Protein AF-A0A2V7AJ82-F1 (afdb_monomer_lite)

Radius of gyration: 21.96 Å; chains: 1; bounding box: 45×29×59 Å

Sequence (135 aa):
LAGVFGAVGALVALRHAERTGAGQVVDLGLYE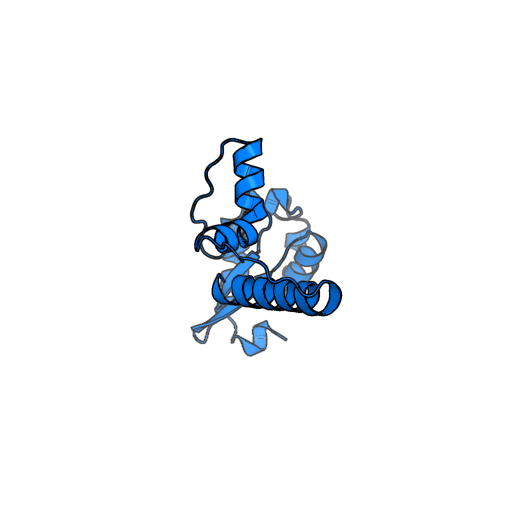PVLRVLDDAVAVFGATGQVRERIGSGTESAAPHNHYESRDGRWIAIACTNDRMFERLAQALGRPALASDPRLSTTRARLEHRALVDDLVAAWVGEREAEDALR

Foldseek 3Di:
DQVVVVVVVQVVQVVVCVVPVDGDDDDDDPCVVVCVVVVVQVVCCVVPVDHDDDPDQCDQQFPPQGWAAAQVRDIDGDHQRWLVSVCVVCVLLVHNCQCVPPCRVGRVSCSVVVVVRCVSVNVSRHDHDPVVSVD

Secondary structure (DSSP, 8-state):
-HHHHHHHHHHHHHHHHHHHS--------TTHHHHHHTHHHHHHHHHH-PPP---TT--SS-SSEEEEE-TTS-EEEEE--SHHHHHHHHHHTT-GGGGG-TTTSSHHHHHHTHHHHHHHHHHHHHTS-HHHHT-

Structure (mmCIF, N/CA/C/O backbone):
data_AF-A0A2V7AJ82-F1
#
_entry.id   AF-A0A2V7AJ82-F1
#
loop_
_atom_site.group_PDB
_atom_site.id
_atom_site.type_symbol
_atom_site.label_atom_id
_atom_site.label_alt_id
_atom_site.label_comp_id
_atom_site.label_asym_id
_atom_site.label_entity_id
_atom_site.label_seq_id
_atom_site.pdbx_PDB_ins_code
_atom_site.Cartn_x
_atom_site.Cartn_y
_atom_site.Cartn_z
_atom_site.occupancy
_atom_site.B_iso_or_equiv
_atom_site.auth_seq_id
_atom_site.auth_comp_id
_atom_site.auth_asym_id
_atom_site.auth_atom_id
_atom_site.pdbx_PDB_model_num
ATOM 1 N N . LEU A 1 1 ? -9.942 -4.817 13.064 1.00 93.00 1 LEU A N 1
ATOM 2 C CA . LEU A 1 1 ? -10.383 -3.401 13.036 1.00 93.00 1 LEU A CA 1
ATOM 3 C C . LEU A 1 1 ? -11.448 -3.121 14.094 1.00 93.00 1 LEU A C 1
ATOM 5 O O . LEU A 1 1 ? -11.139 -2.389 15.022 1.00 93.00 1 LEU A O 1
ATOM 9 N N . ALA A 1 2 ? -12.629 -3.751 14.042 1.00 96.19 2 ALA A N 1
ATOM 10 C CA . ALA A 1 2 ? -13.695 -3.522 15.029 1.00 96.19 2 ALA A CA 1
ATOM 11 C C . ALA A 1 2 ? -13.269 -3.694 16.494 1.00 96.19 2 ALA A C 1
ATOM 13 O O . ALA A 1 2 ? -13.542 -2.816 17.298 1.00 96.19 2 ALA A O 1
ATOM 14 N N . GLY A 1 3 ? -12.500 -4.732 16.837 1.00 96.75 3 GLY A N 1
ATOM 15 C CA . GLY A 1 3 ? -11.994 -4.885 18.209 1.00 96.75 3 GLY A CA 1
ATOM 16 C C . GLY A 1 3 ? -11.144 -3.702 18.699 1.00 96.75 3 GLY A C 1
ATOM 17 O O . GLY A 1 3 ? -11.275 -3.293 19.845 1.00 96.75 3 GLY A O 1
ATOM 18 N N . VAL A 1 4 ? -10.326 -3.100 17.825 1.00 97.25 4 VAL A N 1
ATOM 19 C CA . VAL A 1 4 ? -9.505 -1.925 18.175 1.00 97.25 4 VAL A CA 1
ATOM 20 C C . VAL A 1 4 ? -10.389 -0.698 18.388 1.00 97.25 4 VAL A C 1
ATOM 22 O O . VAL A 1 4 ? -10.231 -0.001 19.384 1.00 97.25 4 VAL A O 1
ATOM 25 N N . PHE A 1 5 ? -11.354 -0.457 17.498 1.00 97.00 5 PHE A N 1
ATOM 26 C CA . PHE A 1 5 ? -12.298 0.657 17.636 1.00 97.00 5 PHE A CA 1
ATOM 27 C C . PHE A 1 5 ? -13.197 0.498 18.868 1.00 97.00 5 PHE A C 1
ATOM 29 O O . PHE A 1 5 ? -13.408 1.467 19.591 1.00 97.00 5 PHE A O 1
ATOM 36 N N . GLY A 1 6 ? -13.649 -0.722 19.165 1.00 97.38 6 GLY A N 1
ATOM 37 C CA . GLY A 1 6 ? -14.410 -1.035 20.372 1.00 97.38 6 GLY A CA 1
ATOM 38 C C . GLY A 1 6 ? -13.590 -0.825 21.644 1.00 97.38 6 GLY A C 1
ATOM 39 O O . GLY A 1 6 ? -14.087 -0.228 22.593 1.00 97.38 6 GLY A O 1
ATOM 40 N N . ALA A 1 7 ? -12.314 -1.227 21.650 1.00 98.06 7 ALA A N 1
ATOM 41 C CA . ALA A 1 7 ? -11.410 -0.965 22.769 1.00 98.06 7 ALA A CA 1
ATOM 42 C C . ALA A 1 7 ? -11.194 0.541 22.988 1.00 98.06 7 ALA A C 1
ATOM 44 O O . ALA A 1 7 ? -11.288 1.013 24.118 1.00 98.06 7 ALA A O 1
ATOM 45 N N . VAL A 1 8 ? -10.973 1.314 21.918 1.00 97.88 8 VAL A N 1
ATOM 46 C CA . VAL A 1 8 ? -10.872 2.781 22.000 1.00 97.88 8 VAL A CA 1
ATOM 47 C C . VAL A 1 8 ? -12.174 3.388 22.531 1.00 97.88 8 VAL A C 1
ATOM 49 O O . VAL A 1 8 ? -12.129 4.199 23.453 1.00 97.88 8 VAL A O 1
ATOM 52 N N . GLY A 1 9 ? -13.331 2.964 22.015 1.00 97.56 9 GLY A N 1
ATOM 53 C CA . GLY A 1 9 ? -14.639 3.414 22.493 1.00 97.56 9 GLY A CA 1
ATOM 54 C C . GLY A 1 9 ? -14.861 3.110 23.976 1.00 97.56 9 GLY A C 1
ATOM 55 O O . GLY A 1 9 ? -15.298 3.984 24.721 1.00 97.56 9 GLY A O 1
ATOM 56 N N . ALA A 1 10 ? -14.483 1.914 24.435 1.00 98.12 10 ALA A N 1
ATOM 57 C CA . ALA A 1 10 ? -14.569 1.526 25.841 1.00 98.12 10 ALA A CA 1
ATOM 58 C C . ALA A 1 10 ? -13.659 2.380 26.740 1.00 98.12 10 ALA A C 1
ATOM 60 O O . ALA A 1 10 ? -14.094 2.818 27.804 1.00 98.12 10 ALA A O 1
ATOM 61 N N . LEU A 1 11 ? -12.426 2.672 26.308 1.00 98.44 11 LEU A N 1
ATOM 62 C CA . LEU A 1 11 ? -11.511 3.558 27.040 1.00 98.44 11 LEU A CA 1
ATOM 63 C C . LEU A 1 11 ? -12.067 4.986 27.151 1.00 98.44 11 LEU A C 1
ATOM 65 O O . LEU A 1 11 ? -11.964 5.612 28.206 1.00 98.44 11 LEU A O 1
ATOM 69 N N . VAL A 1 12 ? -12.693 5.496 26.087 1.00 98.12 12 VAL A N 1
ATOM 70 C CA . VAL A 1 12 ? -13.344 6.816 26.095 1.00 98.12 12 VAL A CA 1
ATOM 71 C C . VAL A 1 12 ? -14.568 6.824 27.018 1.00 98.12 12 VAL A C 1
ATOM 73 O O . VAL A 1 12 ? -14.708 7.743 27.826 1.00 98.12 12 VAL A O 1
ATOM 76 N N . ALA A 1 13 ? -15.415 5.793 26.962 1.00 98.44 13 ALA A N 1
ATOM 77 C CA . ALA A 1 13 ? -16.580 5.656 27.836 1.00 98.44 13 ALA A CA 1
ATOM 78 C C . ALA A 1 13 ? -16.181 5.528 29.318 1.00 98.44 13 ALA A C 1
ATOM 80 O O . ALA A 1 13 ? -16.807 6.139 30.184 1.00 98.44 13 ALA A O 1
ATOM 81 N N . LEU A 1 14 ? -15.096 4.804 29.615 1.00 98.44 14 LEU A N 1
ATOM 82 C CA . LEU A 1 14 ? -14.528 4.722 30.961 1.00 98.44 14 LEU A CA 1
ATOM 83 C C . LEU A 1 14 ? -14.076 6.102 31.450 1.00 98.44 14 LEU A C 1
ATOM 85 O O . LEU A 1 14 ? -14.436 6.521 32.548 1.00 98.44 14 LEU A O 1
ATOM 89 N N . ARG A 1 15 ? -13.349 6.848 30.610 1.00 98.19 15 ARG A N 1
ATOM 90 C CA . ARG A 1 15 ? -12.890 8.202 30.944 1.00 98.19 15 ARG A CA 1
ATOM 91 C C . ARG A 1 15 ? -14.046 9.173 31.186 1.00 98.19 15 ARG A C 1
ATOM 93 O O . ARG A 1 15 ? -13.923 10.082 32.008 1.00 98.19 15 ARG A O 1
ATOM 100 N N . HIS A 1 16 ? -15.152 9.004 30.466 1.00 98.50 16 HIS A N 1
ATOM 101 C CA . HIS A 1 16 ? -16.383 9.744 30.717 1.00 98.50 16 HIS A CA 1
ATOM 102 C C . HIS A 1 16 ? -16.955 9.392 32.098 1.00 98.50 16 HIS A C 1
ATOM 104 O O . HIS A 1 16 ? -17.162 10.295 32.909 1.00 98.50 16 HIS A O 1
ATOM 110 N N . ALA A 1 17 ? -17.102 8.099 32.400 1.00 98.56 17 ALA A N 1
ATOM 111 C CA . ALA A 1 17 ? -17.632 7.617 33.674 1.00 98.56 17 ALA A CA 1
ATOM 112 C C . ALA A 1 17 ? -16.808 8.069 34.890 1.00 98.56 17 ALA A C 1
ATOM 114 O O . ALA A 1 17 ? -17.390 8.482 35.888 1.00 98.56 17 ALA A O 1
ATOM 115 N N . GLU A 1 18 ? -15.475 8.090 34.801 1.00 98.56 18 GLU A N 1
ATOM 116 C CA . GLU A 1 18 ? -14.598 8.621 35.862 1.00 98.56 18 GLU A CA 1
ATOM 117 C C . GLU A 1 18 ? -14.887 10.091 36.208 1.00 98.56 18 GLU A C 1
ATOM 119 O O . GLU A 1 18 ? -14.676 10.522 37.340 1.00 98.56 18 GLU A O 1
ATOM 124 N N . ARG A 1 19 ? -15.332 10.883 35.227 1.00 98.31 19 ARG A N 1
ATOM 125 C CA . ARG A 1 19 ? -15.552 12.329 35.379 1.00 98.31 19 ARG A CA 1
ATOM 126 C C . ARG A 1 19 ? -16.977 12.676 35.779 1.00 98.31 19 ARG A C 1
ATOM 128 O O . ARG A 1 19 ? -17.183 13.696 36.429 1.00 98.31 19 ARG A O 1
ATOM 135 N N . THR A 1 20 ? -17.949 11.892 35.324 1.00 98.38 20 THR A N 1
ATOM 136 C CA . THR A 1 20 ? -19.378 12.214 35.449 1.00 98.38 20 THR A CA 1
ATOM 137 C C . THR A 1 20 ? -20.127 11.270 36.383 1.00 98.38 20 THR A C 1
ATOM 139 O O . THR A 1 20 ? -21.231 11.596 36.807 1.00 98.38 20 THR A O 1
ATOM 142 N N . GLY A 1 21 ? -19.557 10.104 36.696 1.00 98.31 21 GLY A N 1
ATOM 143 C CA . GLY A 1 21 ? -20.236 9.017 37.400 1.00 98.31 21 GLY A CA 1
ATOM 144 C C . GLY A 1 21 ? -21.220 8.222 36.531 1.00 98.31 21 GLY A C 1
ATOM 145 O O . GLY A 1 21 ? -21.857 7.304 37.040 1.00 98.31 21 GLY A O 1
ATOM 146 N N . ALA A 1 22 ? -21.355 8.541 35.238 1.00 98.12 22 ALA A N 1
ATOM 147 C CA . ALA A 1 22 ? -22.296 7.894 34.326 1.00 98.12 22 ALA A CA 1
ATOM 148 C C . ALA A 1 22 ? -21.571 7.110 33.221 1.00 98.12 22 ALA A C 1
ATOM 150 O O . ALA A 1 22 ? -20.631 7.608 32.613 1.00 98.12 22 ALA A O 1
ATOM 151 N N . GLY A 1 23 ? -22.019 5.883 32.944 1.00 97.12 23 GLY A N 1
ATOM 152 C CA . GLY A 1 23 ? -21.527 5.084 31.816 1.00 97.12 23 GLY A CA 1
ATOM 153 C C . GLY A 1 23 ? -22.121 5.508 30.469 1.00 97.12 23 GLY A C 1
ATOM 154 O O . GLY A 1 23 ? -22.980 6.386 30.396 1.00 97.12 23 GLY A O 1
ATOM 155 N N . GLN A 1 24 ? -21.679 4.851 29.393 1.00 97.44 24 GLN A N 1
ATOM 156 C CA . GLN A 1 24 ? -22.186 5.057 28.032 1.00 97.44 24 GLN A CA 1
ATOM 157 C C . GLN A 1 24 ? -22.259 3.729 27.269 1.00 97.44 24 GLN A C 1
ATOM 159 O O . GLN A 1 24 ? -21.554 2.775 27.601 1.00 97.44 24 GLN A O 1
ATOM 164 N N . VAL A 1 25 ? -23.098 3.680 26.231 1.00 97.88 25 VAL A N 1
ATOM 165 C CA . VAL A 1 25 ? -23.138 2.573 25.266 1.00 97.88 25 VAL A CA 1
ATOM 166 C C . VAL A 1 25 ? -22.202 2.903 24.107 1.00 97.88 25 VAL A C 1
ATOM 168 O O . VAL A 1 25 ? -22.276 3.994 23.545 1.00 97.88 25 VAL A O 1
ATOM 171 N N . VAL A 1 26 ? -21.336 1.956 23.750 1.00 97.25 26 VAL A N 1
ATOM 172 C CA . VAL A 1 26 ? -20.498 2.025 22.548 1.00 97.25 26 VAL A CA 1
ATOM 173 C C . VAL A 1 26 ? -21.152 1.143 21.492 1.00 97.25 26 VAL A C 1
ATOM 175 O O . VAL A 1 26 ? -21.019 -0.078 21.544 1.00 97.25 26 VAL A O 1
ATOM 178 N N . ASP A 1 27 ? -21.890 1.765 20.576 1.00 97.12 27 ASP A N 1
ATOM 179 C CA . ASP A 1 27 ? -22.432 1.089 19.396 1.00 97.12 27 ASP A CA 1
ATOM 180 C C . ASP A 1 27 ? -21.379 1.094 18.284 1.00 97.12 27 ASP A C 1
ATOM 182 O O . ASP A 1 27 ? -20.756 2.124 18.019 1.00 97.12 27 ASP A O 1
ATOM 186 N N . LEU A 1 28 ? -21.123 -0.073 17.696 1.00 96.69 28 LEU A N 1
ATOM 187 C CA . LEU A 1 28 ? -20.082 -0.251 16.691 1.00 96.69 28 LEU A CA 1
ATOM 188 C C . LEU A 1 28 ? -20.494 -1.316 15.680 1.00 96.69 28 LEU A C 1
ATOM 190 O O . LEU A 1 28 ? -20.478 -2.518 15.967 1.00 96.69 28 LEU A O 1
ATOM 194 N N . GLY A 1 29 ? -20.764 -0.881 14.456 1.00 96.88 29 GLY A N 1
ATOM 195 C CA . GLY A 1 29 ? -20.949 -1.776 13.324 1.00 96.88 29 GLY A CA 1
ATOM 196 C C . GLY A 1 29 ? -19.615 -2.365 12.863 1.00 96.88 29 GLY A C 1
ATOM 197 O O . GLY A 1 29 ? -18.610 -1.666 12.758 1.00 96.88 29 GLY A O 1
ATOM 198 N N . LEU A 1 30 ? -19.584 -3.653 12.500 1.00 96.00 30 LEU A N 1
ATOM 199 C CA . LEU A 1 30 ? -18.359 -4.299 11.991 1.00 96.00 30 LEU A CA 1
ATOM 200 C C . LEU A 1 30 ? -17.801 -3.632 10.720 1.00 96.00 30 LEU A C 1
ATOM 202 O O . LEU A 1 30 ? -16.596 -3.702 10.468 1.00 96.00 30 LEU A O 1
ATOM 206 N N . TYR A 1 31 ? -18.667 -2.993 9.932 1.00 94.81 31 TYR A N 1
ATOM 207 C CA . TYR A 1 31 ? -18.317 -2.347 8.669 1.00 94.81 31 TYR A CA 1
ATOM 208 C C . TYR A 1 31 ? -17.778 -0.918 8.841 1.00 94.81 31 TYR A C 1
ATOM 210 O O . TYR A 1 31 ? -17.025 -0.452 7.990 1.00 94.81 31 TYR A O 1
ATOM 218 N N . GLU A 1 32 ? -18.098 -0.216 9.930 1.00 93.94 32 GLU A N 1
ATOM 219 C CA . GLU A 1 32 ? -17.712 1.193 10.109 1.00 93.94 32 GLU A CA 1
ATOM 220 C C . GLU A 1 32 ? -16.188 1.374 10.237 1.00 93.94 32 GLU A C 1
ATOM 222 O O . GLU A 1 32 ? -15.631 2.239 9.559 1.00 93.94 32 GLU A O 1
ATOM 227 N N . PRO A 1 33 ? -15.456 0.526 10.991 1.00 95.00 33 PRO A N 1
ATOM 228 C CA . PRO A 1 33 ? -13.995 0.557 11.011 1.00 95.00 33 PRO A CA 1
ATOM 229 C C . PRO A 1 33 ? -13.365 0.263 9.651 1.00 95.00 33 PRO A C 1
ATOM 231 O O . PRO A 1 33 ? -12.276 0.752 9.365 1.00 95.00 33 PRO A O 1
ATOM 234 N N . VAL A 1 34 ? -14.021 -0.556 8.822 1.00 93.69 34 VAL A N 1
ATOM 235 C CA . VAL A 1 34 ? -13.549 -0.853 7.464 1.00 93.69 34 VAL A CA 1
ATOM 236 C C . VAL A 1 34 ? -13.704 0.392 6.594 1.00 93.69 34 VAL A C 1
ATOM 238 O O . VAL A 1 34 ? -12.731 0.816 5.979 1.00 93.69 34 VAL A O 1
ATOM 241 N N . LEU A 1 35 ? -14.876 1.034 6.620 1.00 91.56 35 LEU A N 1
ATOM 242 C CA . LEU A 1 35 ? -15.116 2.299 5.918 1.00 91.56 35 LEU A CA 1
ATOM 243 C C . LEU A 1 35 ? -14.158 3.402 6.371 1.00 91.56 35 LEU A C 1
ATOM 245 O O . LEU A 1 35 ? -13.673 4.162 5.541 1.00 91.56 35 LEU A O 1
ATOM 249 N N . ARG A 1 36 ? -13.827 3.460 7.667 1.00 91.88 36 ARG A N 1
ATOM 250 C CA . ARG A 1 36 ? -12.866 4.439 8.187 1.00 91.88 36 ARG A CA 1
ATOM 251 C C . ARG A 1 36 ? -11.468 4.263 7.596 1.00 91.88 36 ARG A C 1
ATOM 253 O O . ARG A 1 36 ? -10.783 5.262 7.412 1.00 91.88 36 ARG A O 1
ATOM 260 N N . VAL A 1 37 ? -11.026 3.031 7.347 1.00 91.25 37 VAL A N 1
ATOM 261 C CA . VAL A 1 37 ? -9.709 2.749 6.740 1.00 91.25 37 VAL A CA 1
ATOM 262 C C . VAL A 1 37 ? -9.739 2.924 5.216 1.00 91.25 37 VAL A C 1
ATOM 264 O O . VAL A 1 37 ? -8.705 3.181 4.611 1.00 91.25 37 VAL A O 1
ATOM 267 N N . LEU A 1 38 ? -10.916 2.813 4.600 1.00 89.81 38 LEU A N 1
ATOM 268 C CA . LEU A 1 38 ? -11.151 3.031 3.170 1.00 89.81 38 LEU A CA 1
ATOM 269 C C . LEU A 1 38 ? -11.645 4.459 2.864 1.00 89.81 38 LEU A C 1
ATOM 271 O O . LEU A 1 38 ? -12.362 4.655 1.884 1.00 89.81 38 LEU A O 1
ATOM 275 N N . ASP A 1 39 ? -11.306 5.442 3.700 1.00 83.94 39 ASP A N 1
ATOM 276 C CA . ASP A 1 39 ? -11.880 6.794 3.650 1.00 83.94 39 ASP A CA 1
ATOM 277 C C . ASP A 1 39 ? -11.754 7.467 2.272 1.00 83.94 39 ASP A C 1
ATOM 279 O O . ASP A 1 39 ? -12.730 8.032 1.773 1.00 83.94 39 ASP A O 1
ATOM 283 N N . ASP A 1 40 ? -10.605 7.319 1.614 1.00 88.81 40 ASP A N 1
ATOM 284 C CA . ASP A 1 40 ? -10.365 7.811 0.253 1.00 88.81 40 ASP A CA 1
ATOM 285 C C . ASP A 1 40 ? -11.344 7.222 -0.779 1.00 88.81 40 ASP A C 1
ATOM 287 O O . ASP A 1 40 ? -11.902 7.948 -1.599 1.00 88.81 40 ASP A O 1
ATOM 291 N N . ALA A 1 41 ? -11.650 5.922 -0.700 1.00 89.88 41 ALA A N 1
ATOM 292 C CA . ALA A 1 41 ? -12.558 5.276 -1.650 1.00 89.88 41 ALA A CA 1
ATOM 293 C C . ALA A 1 41 ? -13.989 5.836 -1.556 1.00 89.88 41 ALA A C 1
ATOM 295 O O . ALA A 1 41 ? -14.669 5.975 -2.572 1.00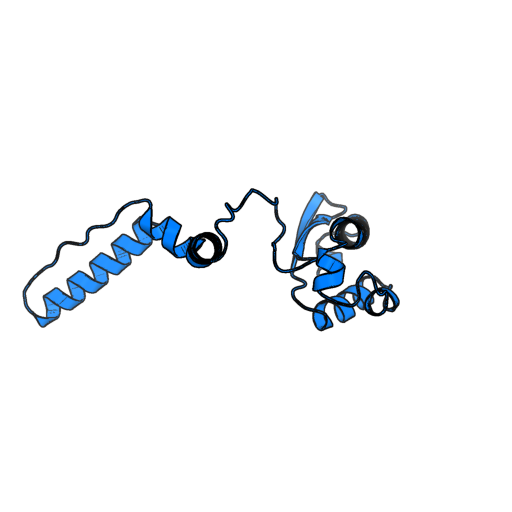 89.88 41 ALA A O 1
ATOM 296 N N . VAL A 1 42 ? -14.434 6.191 -0.345 1.00 90.88 42 VAL A N 1
ATOM 297 C CA . VAL A 1 42 ? -15.747 6.813 -0.120 1.00 90.88 42 VAL A CA 1
ATOM 298 C C . VAL A 1 42 ? -15.775 8.231 -0.693 1.00 90.88 42 VAL A C 1
ATOM 300 O O . VAL A 1 42 ? -16.744 8.604 -1.356 1.00 90.88 42 VAL A O 1
ATOM 303 N N . ALA A 1 43 ? -14.711 9.009 -0.474 1.00 91.56 43 ALA A N 1
ATOM 304 C CA . ALA A 1 43 ? -14.602 10.369 -0.993 1.00 91.56 43 ALA A CA 1
ATOM 305 C C . ALA A 1 43 ? -14.553 10.400 -2.530 1.00 91.56 43 ALA A C 1
ATOM 307 O O . ALA A 1 43 ? -15.285 11.174 -3.148 1.00 91.56 43 ALA A O 1
ATOM 308 N N . VAL A 1 44 ? -13.748 9.528 -3.150 1.00 92.44 44 VAL A N 1
ATOM 309 C CA . VAL A 1 44 ? -13.651 9.405 -4.612 1.00 92.44 44 VAL A CA 1
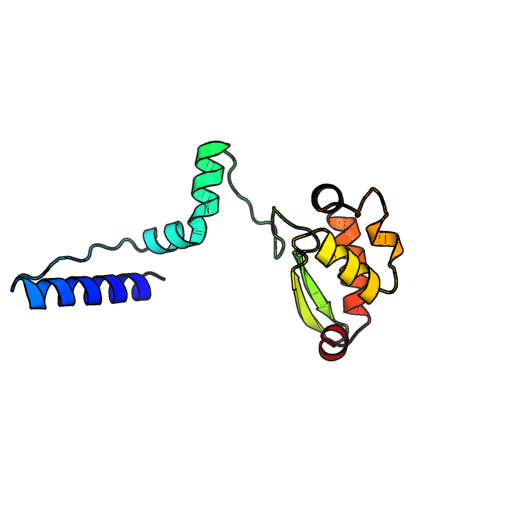ATOM 310 C C . VAL A 1 44 ? -14.997 9.009 -5.210 1.00 92.44 44 VAL A C 1
ATOM 312 O O . VAL A 1 44 ? -15.477 9.705 -6.100 1.00 92.44 44 VAL A O 1
ATOM 315 N N . PHE A 1 45 ? -15.655 7.969 -4.685 1.00 93.94 45 PHE A N 1
ATOM 316 C CA . PHE A 1 45 ? -16.983 7.575 -5.161 1.00 93.94 45 PHE A CA 1
ATOM 317 C C . PHE A 1 45 ? -17.999 8.719 -5.036 1.00 93.94 45 PHE A C 1
ATOM 319 O O . PHE A 1 45 ? -18.741 8.988 -5.978 1.00 93.94 45 PHE A O 1
ATOM 326 N N . GLY A 1 46 ? -18.008 9.432 -3.905 1.00 94.81 46 GLY A N 1
ATOM 327 C CA . GLY A 1 46 ? -18.900 10.575 -3.700 1.00 94.81 46 GLY A CA 1
ATOM 328 C C . GLY A 1 46 ? -18.665 11.726 -4.685 1.00 94.81 46 GLY A C 1
ATOM 329 O O . GLY A 1 46 ? -19.618 12.404 -5.061 1.00 94.81 46 GLY A O 1
ATOM 330 N N . ALA A 1 47 ? -17.421 11.937 -5.123 1.00 96.00 47 ALA A N 1
ATOM 331 C CA . ALA A 1 47 ? -17.058 13.004 -6.052 1.00 96.00 47 ALA A CA 1
ATOM 332 C C . ALA A 1 47 ? -17.225 12.624 -7.534 1.00 96.00 47 ALA A C 1
ATOM 334 O O . ALA A 1 47 ? -17.567 13.483 -8.345 1.00 96.00 47 ALA A O 1
ATOM 335 N N . THR A 1 48 ? -16.961 11.368 -7.906 1.00 96.12 48 THR A N 1
ATOM 336 C CA . THR A 1 48 ? -16.851 10.948 -9.316 1.00 96.12 48 THR A CA 1
ATOM 337 C C . THR A 1 48 ? -17.885 9.907 -9.738 1.00 96.12 48 THR A C 1
ATOM 339 O O . THR A 1 48 ? -18.051 9.665 -10.932 1.00 96.12 48 THR A O 1
ATOM 342 N N . GLY A 1 49 ? -18.565 9.258 -8.789 1.00 95.88 49 GLY A N 1
ATOM 343 C CA . GLY A 1 49 ? -19.410 8.086 -9.038 1.00 95.88 49 GLY A CA 1
ATOM 344 C C . GLY A 1 49 ? -18.630 6.826 -9.432 1.00 95.88 49 GLY A C 1
ATOM 345 O O . GLY A 1 49 ? -19.236 5.795 -9.722 1.00 95.88 49 GLY A O 1
ATOM 346 N N . GLN A 1 50 ? -17.295 6.883 -9.455 1.00 92.81 50 GLN A N 1
ATOM 347 C CA . GLN A 1 50 ? -16.454 5.763 -9.851 1.00 92.81 50 GLN A CA 1
ATOM 348 C C . GLN A 1 50 ? -16.380 4.725 -8.729 1.00 92.81 50 GLN A C 1
ATOM 350 O O . GLN A 1 50 ? -15.983 5.028 -7.604 1.00 92.81 50 GLN A O 1
ATOM 355 N N . VAL A 1 51 ? -16.722 3.478 -9.054 1.00 92.88 51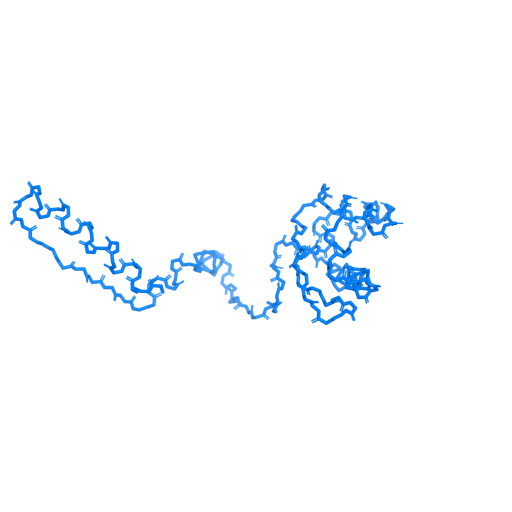 VAL A N 1
ATOM 356 C CA . VAL A 1 51 ? -16.511 2.333 -8.164 1.00 92.88 51 VAL A CA 1
ATOM 357 C C . VAL A 1 51 ? -15.070 1.860 -8.319 1.00 92.88 51 VAL A C 1
ATOM 359 O O . VAL A 1 51 ? -14.611 1.578 -9.426 1.00 92.88 51 VAL A O 1
ATOM 362 N N . ARG A 1 52 ? -14.340 1.814 -7.203 1.00 89.38 52 ARG A N 1
ATOM 363 C CA . ARG A 1 52 ? -12.948 1.366 -7.174 1.00 89.38 52 ARG A CA 1
ATOM 364 C C . ARG A 1 52 ? -12.868 -0.145 -7.373 1.00 89.38 52 ARG A C 1
ATOM 366 O O . ARG A 1 52 ? -13.485 -0.903 -6.630 1.00 89.38 52 ARG A O 1
ATOM 373 N N . GLU A 1 53 ? -12.041 -0.562 -8.323 1.00 91.31 53 GLU A N 1
ATOM 374 C CA . GLU A 1 53 ? -11.815 -1.968 -8.655 1.00 91.31 53 GLU A CA 1
ATOM 375 C C . GLU A 1 53 ? -10.474 -2.479 -8.117 1.00 91.31 53 GLU A C 1
ATOM 377 O O . GLU A 1 53 ? -9.594 -1.725 -7.689 1.00 91.31 53 GLU A O 1
ATOM 382 N N . ARG A 1 54 ? -10.293 -3.801 -8.145 1.00 91.31 54 ARG A N 1
ATOM 383 C CA . ARG A 1 54 ? -9.013 -4.423 -7.794 1.00 91.31 54 ARG A CA 1
ATOM 384 C C . ARG A 1 54 ? -7.950 -4.070 -8.840 1.00 91.31 54 ARG A C 1
ATOM 386 O O . ARG A 1 54 ? -8.064 -4.472 -9.990 1.00 91.31 54 ARG A O 1
ATOM 393 N N . ILE A 1 55 ? -6.859 -3.442 -8.399 1.00 90.69 55 ILE A N 1
ATOM 394 C CA . ILE A 1 55 ? -5.703 -3.079 -9.247 1.00 90.69 55 ILE A CA 1
ATOM 395 C C . ILE A 1 55 ? -4.415 -3.851 -8.902 1.00 90.69 55 ILE A C 1
ATOM 397 O O . ILE A 1 55 ? -3.307 -3.429 -9.228 1.00 90.69 55 ILE A O 1
ATOM 401 N N . GLY A 1 56 ? -4.551 -4.984 -8.207 1.00 92.44 56 GLY A N 1
ATOM 402 C CA . GLY A 1 56 ? -3.416 -5.759 -7.706 1.00 92.44 56 GLY A CA 1
ATOM 403 C C . GLY A 1 56 ? -2.697 -5.041 -6.562 1.00 92.44 56 GLY A C 1
ATOM 404 O O . GLY A 1 56 ? -3.333 -4.427 -5.710 1.00 92.44 56 GLY A O 1
ATOM 405 N N . SER A 1 57 ? -1.372 -5.143 -6.539 1.00 93.56 57 SER A N 1
ATOM 406 C CA . SER A 1 57 ? -0.488 -4.539 -5.535 1.00 93.56 57 SER A CA 1
ATOM 407 C C . SER A 1 57 ? -0.055 -3.100 -5.851 1.00 93.56 57 SER A C 1
ATOM 409 O O . SER A 1 57 ? 0.707 -2.511 -5.082 1.00 93.56 57 SER A O 1
ATOM 411 N N . GLY A 1 58 ? -0.517 -2.550 -6.976 1.00 92.56 58 GLY A N 1
ATOM 412 C CA . GLY A 1 58 ? -0.251 -1.174 -7.380 1.00 92.56 58 GLY A CA 1
ATOM 413 C C . GLY A 1 58 ? -1.120 -0.145 -6.650 1.00 92.56 58 GLY A C 1
ATOM 414 O O . GLY A 1 58 ? -2.032 -0.480 -5.894 1.00 92.56 58 GLY A O 1
ATOM 415 N N . THR A 1 59 ? -0.881 1.136 -6.933 1.00 91.75 59 THR A N 1
ATOM 416 C CA . THR A 1 59 ? -1.727 2.259 -6.479 1.00 91.75 59 THR A CA 1
ATOM 417 C C . THR A 1 59 ? -2.276 3.036 -7.668 1.00 91.75 59 THR A C 1
ATOM 419 O O . THR A 1 59 ? -1.736 2.915 -8.759 1.00 91.75 59 THR A O 1
ATOM 422 N N . GLU A 1 60 ? -3.340 3.825 -7.506 1.00 89.94 60 GLU A N 1
ATOM 423 C CA . GLU A 1 60 ? -3.895 4.646 -8.603 1.00 89.94 60 GLU A CA 1
ATOM 424 C C . GLU A 1 60 ? -3.096 5.935 -8.838 1.00 89.94 60 GLU A C 1
ATOM 426 O O . GLU A 1 60 ? -3.102 6.483 -9.936 1.00 89.94 60 GLU A O 1
ATOM 431 N N . SER A 1 61 ? -2.375 6.400 -7.818 1.00 91.56 61 SER A N 1
ATOM 432 C CA . SER A 1 61 ? -1.761 7.728 -7.781 1.00 91.56 61 SER A CA 1
ATOM 433 C C . SER A 1 61 ? -0.271 7.751 -8.120 1.00 91.56 61 SER A C 1
ATOM 435 O O . SER A 1 61 ? 0.278 8.831 -8.340 1.00 91.56 61 SER A O 1
ATOM 437 N N . ALA A 1 62 ? 0.400 6.596 -8.175 1.00 96.00 62 ALA A N 1
ATOM 438 C CA . ALA A 1 62 ? 1.825 6.528 -8.474 1.00 96.00 62 ALA A CA 1
ATOM 439 C C . ALA A 1 62 ? 2.217 5.280 -9.274 1.00 96.00 62 ALA A C 1
ATOM 441 O O . ALA A 1 62 ? 1.642 4.203 -9.128 1.00 96.00 62 ALA A O 1
ATOM 442 N N . ALA A 1 63 ? 3.251 5.440 -10.096 1.00 96.75 63 ALA A N 1
ATOM 443 C CA . ALA A 1 63 ? 3.981 4.361 -10.744 1.00 96.75 63 ALA A CA 1
ATOM 444 C C . ALA A 1 63 ? 5.459 4.787 -10.883 1.00 96.75 63 ALA A C 1
ATOM 446 O O . ALA A 1 63 ? 5.702 5.956 -11.209 1.00 96.75 63 ALA A O 1
ATOM 447 N N . PRO A 1 64 ? 6.447 3.904 -10.640 1.00 96.75 64 PRO A N 1
ATOM 448 C CA . PRO A 1 64 ? 6.304 2.549 -10.102 1.00 96.75 64 PRO A CA 1
ATOM 449 C C . PRO A 1 64 ? 5.969 2.581 -8.600 1.00 96.75 64 PRO A C 1
ATOM 451 O O . PRO A 1 64 ? 6.661 3.202 -7.799 1.00 96.75 64 PRO A O 1
ATOM 454 N N . HIS A 1 65 ? 4.880 1.933 -8.199 1.00 97.38 65 HIS A N 1
ATOM 455 C CA . HIS A 1 65 ? 4.489 1.828 -6.792 1.00 97.38 65 HIS A CA 1
ATOM 456 C C . HIS A 1 65 ? 3.850 0.460 -6.552 1.00 97.38 65 HIS A C 1
ATOM 458 O O . HIS A 1 65 ? 2.629 0.347 -6.432 1.00 97.38 65 HIS A O 1
ATOM 464 N N . ASN A 1 66 ? 4.676 -0.583 -6.577 1.00 97.25 66 ASN A N 1
ATOM 465 C CA . ASN A 1 66 ? 4.241 -1.972 -6.699 1.00 97.25 66 ASN A CA 1
ATOM 466 C C . ASN A 1 66 ? 5.192 -2.931 -5.951 1.00 97.25 66 ASN A C 1
ATOM 468 O O . ASN A 1 66 ? 6.189 -2.504 -5.364 1.00 97.25 66 ASN A O 1
ATOM 472 N N . HIS A 1 67 ? 4.868 -4.225 -5.967 1.00 97.62 67 HIS A N 1
ATOM 473 C CA . HIS A 1 67 ? 5.733 -5.296 -5.478 1.00 97.62 67 HIS A CA 1
ATOM 474 C C . HIS A 1 67 ? 6.350 -6.039 -6.666 1.00 97.62 67 HIS A C 1
ATOM 476 O O . HIS A 1 67 ? 5.640 -6.370 -7.614 1.00 97.62 67 HIS A O 1
ATOM 482 N N . TYR A 1 68 ? 7.651 -6.314 -6.594 1.00 97.69 68 TYR A N 1
ATOM 483 C CA . TYR A 1 68 ? 8.419 -6.972 -7.650 1.00 97.69 68 TYR A CA 1
ATOM 484 C C . TYR A 1 68 ? 9.158 -8.180 -7.072 1.00 97.69 68 TYR A C 1
ATOM 486 O O . TYR A 1 68 ? 9.720 -8.098 -5.977 1.00 97.69 68 TYR A O 1
ATOM 494 N N . GLU A 1 69 ? 9.138 -9.298 -7.790 1.00 98.12 69 GLU A N 1
ATOM 495 C CA . GLU A 1 69 ? 9.802 -10.536 -7.382 1.00 98.12 69 GLU A CA 1
ATOM 496 C C . GLU A 1 69 ? 11.299 -10.482 -7.722 1.00 98.12 69 GLU A C 1
ATOM 498 O O . GLU A 1 69 ? 11.683 -10.134 -8.840 1.00 98.12 69 GLU A O 1
ATOM 503 N N . SER A 1 70 ? 12.146 -10.789 -6.743 1.00 98.31 70 SER A N 1
ATOM 504 C CA . SER A 1 70 ? 13.598 -10.877 -6.879 1.00 98.31 70 SER A CA 1
ATOM 505 C C . SER A 1 70 ? 14.029 -12.240 -7.419 1.00 98.31 70 SER A C 1
ATOM 507 O O . SER A 1 70 ? 13.260 -13.201 -7.453 1.00 98.31 70 SER A O 1
ATOM 509 N N . ARG A 1 71 ? 15.306 -12.356 -7.790 1.00 98.12 71 ARG A N 1
ATOM 510 C CA . ARG A 1 71 ? 15.901 -13.587 -8.335 1.00 98.12 71 ARG A CA 1
ATOM 511 C C . ARG A 1 71 ? 15.725 -14.807 -7.428 1.00 98.12 71 ARG A C 1
ATOM 513 O O . ARG A 1 71 ? 15.621 -15.929 -7.909 1.00 98.12 71 ARG A O 1
ATOM 520 N N . ASP A 1 72 ? 15.741 -14.590 -6.119 1.00 97.94 72 ASP A N 1
ATOM 521 C CA . ASP A 1 72 ? 15.622 -15.616 -5.083 1.00 97.94 72 ASP A CA 1
ATOM 522 C C . ASP A 1 72 ? 14.176 -15.830 -4.591 1.00 97.94 72 ASP A C 1
ATOM 524 O O . ASP A 1 72 ? 13.968 -16.436 -3.540 1.00 97.94 72 ASP A O 1
ATOM 528 N N . GLY A 1 73 ? 13.174 -15.342 -5.336 1.00 97.69 73 GLY A N 1
ATOM 529 C CA . GLY A 1 73 ? 11.745 -15.556 -5.062 1.00 97.69 73 GLY A CA 1
ATOM 530 C C . GLY A 1 73 ? 11.193 -14.748 -3.883 1.00 97.69 73 GLY A C 1
ATOM 531 O O . GLY A 1 73 ? 10.082 -14.998 -3.409 1.00 97.69 73 GLY A O 1
ATOM 532 N N . ARG A 1 74 ? 11.966 -13.785 -3.365 1.00 98.00 74 ARG A N 1
ATOM 533 C CA . ARG A 1 74 ? 11.502 -12.818 -2.363 1.00 98.00 74 ARG A CA 1
ATOM 534 C C . ARG A 1 74 ? 10.825 -11.639 -3.069 1.00 98.00 74 ARG A C 1
ATOM 536 O O . ARG A 1 74 ? 11.060 -11.373 -4.238 1.00 98.00 74 ARG A O 1
ATOM 543 N N . TRP A 1 75 ? 9.954 -10.922 -2.364 1.00 97.56 75 TRP A N 1
ATOM 544 C CA . TRP A 1 75 ? 9.211 -9.794 -2.935 1.00 97.56 75 TRP A CA 1
ATOM 545 C C . TRP A 1 75 ? 9.679 -8.477 -2.334 1.00 97.56 75 TRP A C 1
ATOM 547 O O . TRP A 1 75 ? 9.768 -8.342 -1.113 1.00 97.56 75 TRP A O 1
ATOM 557 N N . ILE A 1 76 ? 9.941 -7.497 -3.195 1.00 97.44 76 ILE A N 1
ATOM 558 C CA . ILE A 1 76 ? 10.388 -6.160 -2.811 1.00 97.44 76 ILE A CA 1
ATOM 559 C C . ILE A 1 76 ? 9.294 -5.156 -3.144 1.00 97.44 76 ILE A C 1
ATOM 561 O O . ILE A 1 76 ? 8.865 -5.042 -4.292 1.00 97.44 76 ILE A O 1
ATOM 565 N N . ALA A 1 77 ? 8.861 -4.401 -2.137 1.00 97.00 77 ALA A N 1
ATOM 566 C CA . ALA A 1 77 ? 7.985 -3.256 -2.335 1.00 97.00 77 ALA A CA 1
ATOM 567 C C . ALA A 1 77 ? 8.819 -2.037 -2.745 1.00 97.00 77 ALA A C 1
ATOM 569 O O . ALA A 1 77 ? 9.693 -1.601 -1.996 1.00 97.00 77 ALA A O 1
ATOM 570 N N . ILE A 1 78 ? 8.523 -1.458 -3.907 1.00 96.69 78 ILE A N 1
ATOM 571 C CA . ILE A 1 78 ? 9.117 -0.190 -4.338 1.00 96.69 78 ILE A CA 1
ATOM 572 C C . ILE A 1 78 ? 8.008 0.851 -4.373 1.00 96.69 78 ILE A C 1
ATOM 574 O O . ILE A 1 78 ? 7.062 0.738 -5.148 1.00 96.69 78 ILE A O 1
ATOM 578 N N . ALA A 1 79 ? 8.142 1.871 -3.526 1.00 96.56 79 ALA A N 1
ATOM 579 C CA . ALA A 1 79 ? 7.216 2.991 -3.413 1.00 96.56 79 ALA A CA 1
ATOM 580 C C . ALA A 1 79 ? 7.846 4.260 -4.006 1.00 96.56 79 ALA A C 1
ATOM 582 O O . ALA A 1 79 ? 8.492 5.039 -3.302 1.00 96.56 79 ALA A O 1
ATOM 583 N N . CYS A 1 80 ? 7.683 4.471 -5.315 1.00 97.00 80 CYS A N 1
ATOM 584 C CA . CYS A 1 80 ? 8.186 5.657 -6.004 1.00 97.00 80 CYS A CA 1
ATOM 585 C C . CYS A 1 80 ? 7.040 6.632 -6.311 1.00 97.00 80 CYS A C 1
ATOM 587 O O . CYS A 1 80 ? 6.435 6.621 -7.383 1.00 97.00 80 CYS A O 1
ATOM 589 N N . THR A 1 81 ? 6.740 7.498 -5.343 1.00 95.94 81 THR A N 1
ATOM 590 C CA . THR A 1 81 ? 5.537 8.347 -5.365 1.00 95.94 81 THR A CA 1
ATOM 591 C C . THR A 1 81 ? 5.673 9.609 -6.224 1.00 95.94 81 THR A C 1
ATOM 593 O O . THR A 1 81 ? 4.672 10.158 -6.676 1.00 95.94 81 THR A O 1
ATOM 596 N N . ASN A 1 82 ? 6.892 10.103 -6.457 1.00 97.00 82 ASN A N 1
ATOM 597 C CA . ASN A 1 82 ? 7.118 11.372 -7.158 1.00 97.00 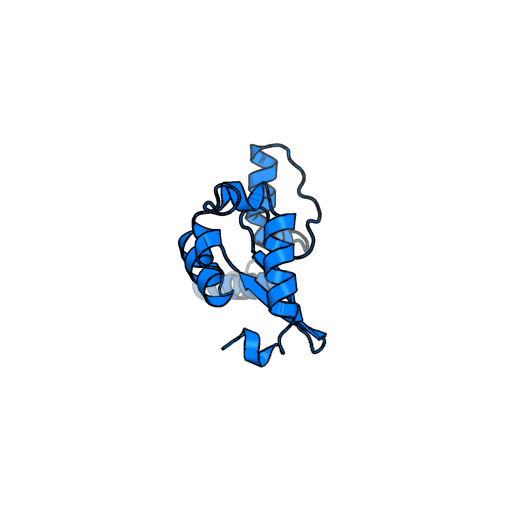82 ASN A CA 1
ATOM 598 C C . ASN A 1 82 ? 8.324 11.331 -8.105 1.00 97.00 82 ASN A C 1
ATOM 600 O O . ASN A 1 82 ? 9.115 10.389 -8.095 1.00 97.00 82 ASN A O 1
ATOM 604 N N . ASP A 1 83 ? 8.467 12.384 -8.908 1.00 97.88 83 ASP A N 1
ATOM 605 C CA . ASP A 1 83 ? 9.478 12.475 -9.969 1.00 97.88 83 ASP A CA 1
ATOM 606 C C . ASP A 1 83 ? 10.909 12.468 -9.434 1.00 97.88 83 ASP A C 1
ATOM 608 O O . ASP A 1 83 ? 11.764 11.770 -9.970 1.00 97.88 83 ASP A O 1
ATOM 612 N N . ARG A 1 84 ? 11.157 13.122 -8.296 1.00 97.75 84 ARG A N 1
ATOM 613 C CA . ARG A 1 84 ? 12.474 13.111 -7.645 1.00 97.75 84 ARG A CA 1
ATOM 614 C C . ARG A 1 84 ? 12.856 11.723 -7.122 1.00 97.75 84 ARG A C 1
ATOM 616 O O . ARG A 1 84 ? 14.029 11.353 -7.124 1.00 97.75 84 ARG A O 1
ATOM 623 N N . MET A 1 85 ? 11.886 10.945 -6.638 1.00 98.12 85 MET A N 1
ATOM 624 C CA . MET A 1 85 ? 12.112 9.537 -6.297 1.00 98.12 85 MET A CA 1
ATOM 625 C C . MET A 1 85 ? 12.420 8.724 -7.555 1.00 98.12 85 MET A C 1
ATOM 627 O O . MET A 1 85 ? 13.321 7.890 -7.519 1.00 98.12 85 MET A O 1
ATOM 631 N N . PHE A 1 86 ? 11.738 9.010 -8.666 1.00 98.31 86 PHE A N 1
ATOM 632 C CA . PHE A 1 86 ? 11.962 8.305 -9.923 1.00 98.31 86 PHE A CA 1
ATOM 633 C C . PHE A 1 86 ? 13.334 8.612 -10.522 1.00 98.31 86 PHE A C 1
ATOM 635 O O . PHE A 1 86 ? 14.001 7.697 -10.987 1.00 98.31 86 PHE A O 1
ATOM 642 N N . GLU A 1 87 ? 13.815 9.851 -10.433 1.00 98.12 87 GLU A N 1
ATOM 643 C CA . GLU A 1 87 ? 15.190 10.219 -10.795 1.00 98.12 87 GLU A CA 1
ATOM 644 C C . GLU A 1 87 ? 16.226 9.374 -10.041 1.00 98.12 87 GLU A C 1
ATOM 646 O O . GLU A 1 87 ? 17.147 8.822 -10.644 1.00 98.12 87 GLU A O 1
ATOM 651 N N . ARG A 1 88 ? 16.055 9.222 -8.722 1.00 97.69 88 ARG A N 1
ATOM 652 C CA . ARG A 1 88 ? 16.938 8.392 -7.886 1.00 97.69 88 ARG A CA 1
ATOM 653 C C . ARG A 1 88 ? 16.816 6.907 -8.220 1.00 97.69 88 ARG A C 1
ATOM 655 O O . ARG A 1 88 ? 17.822 6.204 -8.244 1.00 97.69 88 ARG A O 1
ATOM 662 N N . LEU A 1 89 ? 15.604 6.434 -8.502 1.00 97.31 89 LEU A N 1
ATOM 663 C CA . LEU A 1 89 ? 15.369 5.061 -8.931 1.00 97.31 89 LEU A CA 1
ATOM 664 C C . LEU A 1 89 ? 16.041 4.800 -10.287 1.00 97.31 89 LEU A C 1
ATOM 666 O O . LEU A 1 89 ? 16.782 3.838 -10.421 1.00 97.31 89 LEU A O 1
ATOM 670 N N . ALA A 1 90 ? 15.888 5.694 -11.263 1.00 97.81 90 ALA A N 1
ATOM 671 C CA . ALA A 1 90 ? 16.544 5.609 -12.565 1.00 97.81 90 ALA A CA 1
ATOM 672 C C . ALA A 1 90 ? 18.079 5.553 -12.443 1.00 97.81 90 ALA A C 1
ATOM 674 O O . ALA A 1 90 ? 18.729 4.821 -13.193 1.00 97.81 90 ALA A O 1
ATOM 675 N N . GLN A 1 91 ? 18.659 6.272 -11.474 1.00 97.12 91 GLN A N 1
ATOM 676 C CA . GLN A 1 91 ? 20.081 6.156 -11.136 1.00 97.12 91 GLN A CA 1
ATOM 677 C C . GLN A 1 91 ? 20.432 4.766 -10.587 1.00 97.12 91 GLN A C 1
ATOM 679 O O . GLN A 1 91 ? 21.380 4.157 -11.078 1.00 97.12 91 GLN A O 1
ATOM 684 N N . ALA A 1 92 ? 19.658 4.235 -9.635 1.00 94.75 92 ALA A N 1
ATOM 685 C CA . ALA A 1 92 ? 19.861 2.887 -9.088 1.00 94.75 92 ALA A CA 1
ATOM 686 C C . ALA A 1 92 ? 19.707 1.784 -10.155 1.00 94.75 92 ALA A C 1
ATOM 688 O O . ALA A 1 92 ? 20.439 0.795 -10.161 1.00 94.75 92 ALA A O 1
ATOM 689 N N . LEU A 1 93 ? 18.817 2.001 -11.128 1.00 94.75 93 LEU A N 1
ATOM 690 C CA . LEU A 1 93 ? 18.642 1.141 -12.299 1.00 94.75 93 LEU A CA 1
ATOM 691 C C . LEU A 1 93 ? 19.837 1.180 -13.268 1.00 94.75 93 LEU A C 1
ATOM 693 O O . LEU A 1 93 ? 19.849 0.428 -14.242 1.00 94.75 93 LEU A O 1
ATOM 697 N N . GLY A 1 94 ? 20.812 2.072 -13.060 1.00 95.75 94 GLY A N 1
ATOM 698 C CA . GLY A 1 94 ? 21.910 2.318 -13.997 1.00 95.75 94 GLY A CA 1
ATOM 699 C C . GLY A 1 94 ? 21.453 2.978 -15.303 1.00 95.75 94 GLY A C 1
ATOM 700 O O . GLY A 1 94 ? 22.173 2.950 -16.298 1.00 95.75 94 GLY A O 1
ATOM 701 N N . ARG A 1 95 ? 20.248 3.562 -15.327 1.00 96.75 95 ARG A N 1
ATOM 702 C CA . ARG A 1 95 ? 19.616 4.155 -16.515 1.00 96.75 95 ARG A CA 1
ATOM 703 C C . ARG A 1 95 ? 19.101 5.573 -16.224 1.00 96.75 95 ARG A C 1
ATOM 705 O O . ARG A 1 95 ? 17.904 5.824 -16.359 1.00 96.75 95 ARG A O 1
ATOM 712 N N . PRO A 1 96 ? 19.980 6.534 -15.871 1.00 97.44 96 PRO A N 1
ATOM 713 C CA . PRO A 1 96 ? 19.569 7.886 -15.475 1.00 97.44 96 PRO A CA 1
ATOM 714 C C . PRO A 1 96 ? 18.771 8.631 -16.558 1.00 97.44 96 PRO A C 1
ATOM 716 O O . PRO A 1 96 ? 17.916 9.448 -16.231 1.00 97.44 96 PRO A O 1
ATOM 719 N N . ALA A 1 97 ? 18.982 8.309 -17.840 1.00 97.56 97 ALA A N 1
ATOM 720 C CA . ALA A 1 97 ? 18.240 8.901 -18.954 1.00 97.56 97 ALA A CA 1
ATOM 721 C C . ALA A 1 97 ? 16.721 8.630 -18.907 1.00 97.56 97 ALA A C 1
ATOM 723 O O . ALA A 1 97 ? 15.959 9.400 -19.488 1.00 97.56 97 ALA A O 1
ATOM 724 N N . LEU A 1 98 ? 16.263 7.592 -18.187 1.00 97.19 98 LEU A N 1
ATOM 725 C CA . LEU A 1 98 ? 14.830 7.315 -18.013 1.00 97.19 98 LEU A CA 1
ATOM 726 C C . LEU A 1 98 ? 14.098 8.469 -17.323 1.00 97.19 98 LEU A C 1
ATOM 728 O O . LEU A 1 98 ? 12.934 8.711 -17.623 1.00 97.19 98 LEU A O 1
ATOM 732 N N . ALA A 1 99 ? 14.776 9.216 -16.448 1.00 96.81 99 ALA A N 1
ATOM 733 C CA . ALA A 1 99 ? 14.188 10.370 -15.775 1.00 96.81 99 ALA A CA 1
ATOM 734 C C . ALA A 1 99 ? 13.852 11.524 -16.735 1.00 96.81 99 ALA A C 1
ATOM 736 O O . ALA A 1 99 ? 13.020 12.369 -16.423 1.00 96.81 99 ALA A O 1
ATOM 737 N N . SER A 1 100 ? 14.478 11.556 -17.913 1.00 97.06 100 SER A N 1
ATOM 738 C CA . SER A 1 100 ? 14.213 12.547 -18.959 1.00 97.06 100 SER A CA 1
ATOM 739 C C . SER A 1 100 ? 13.384 11.988 -20.120 1.00 97.06 100 SER A C 1
ATOM 741 O O . SER A 1 100 ? 13.028 12.752 -21.016 1.00 97.06 100 SER A O 1
ATOM 743 N N . ASP A 1 101 ? 13.052 10.690 -20.124 1.00 97.81 101 ASP A N 1
ATOM 744 C CA . ASP A 1 101 ? 12.171 10.099 -21.137 1.00 97.81 101 ASP A CA 1
ATOM 745 C C . ASP A 1 101 ? 10.772 10.727 -21.004 1.00 97.81 101 ASP A C 1
ATOM 747 O O . ASP A 1 101 ? 10.175 10.633 -19.930 1.00 97.81 101 ASP A O 1
ATOM 751 N N . PRO A 1 102 ? 10.203 11.344 -22.057 1.00 97.50 102 PRO A N 1
ATOM 752 C CA . PRO A 1 102 ? 8.876 11.960 -21.997 1.00 97.50 102 PRO A CA 1
ATOM 753 C C . PRO A 1 102 ? 7.756 11.022 -21.524 1.00 97.50 102 PRO A C 1
ATOM 755 O O . PRO A 1 102 ? 6.743 11.491 -21.010 1.00 97.50 102 PRO A O 1
ATOM 758 N N . ARG A 1 103 ? 7.932 9.703 -21.673 1.00 97.75 103 ARG A N 1
ATOM 759 C CA . ARG A 1 103 ? 6.981 8.682 -21.213 1.00 97.75 103 ARG A CA 1
ATOM 760 C C . ARG A 1 103 ? 7.086 8.400 -19.715 1.00 97.75 103 ARG A C 1
ATOM 762 O O . ARG A 1 103 ? 6.160 7.831 -19.152 1.00 97.75 103 ARG A O 1
ATOM 769 N N . LEU A 1 104 ? 8.195 8.769 -19.067 1.00 97.94 104 LEU A N 1
ATOM 770 C CA . LEU A 1 104 ? 8.523 8.371 -17.692 1.00 97.94 104 LEU A CA 1
ATOM 771 C C . LEU A 1 104 ? 8.931 9.536 -16.772 1.00 97.94 104 LEU A C 1
ATOM 773 O O . LEU A 1 104 ? 8.996 9.371 -15.553 1.00 97.94 104 LEU A O 1
ATOM 777 N N . SER A 1 105 ? 9.187 10.719 -17.326 1.00 96.56 105 SER A N 1
ATOM 778 C CA . SER A 1 105 ? 9.747 11.863 -16.600 1.00 96.56 105 SER A CA 1
ATOM 779 C C . SER A 1 105 ? 8.814 12.452 -15.544 1.00 96.56 105 SER A C 1
ATOM 781 O O . SER A 1 105 ? 9.282 13.045 -14.578 1.00 96.56 105 SER A O 1
ATOM 783 N N . THR A 1 106 ? 7.500 12.252 -15.682 1.00 98.06 106 THR A N 1
ATOM 784 C CA . THR A 1 106 ? 6.493 12.740 -14.726 1.00 98.06 106 THR A CA 1
ATOM 785 C C . THR A 1 106 ? 5.637 11.604 -14.178 1.00 98.06 106 THR A C 1
ATOM 787 O O . THR A 1 106 ? 5.401 10.616 -14.875 1.00 98.06 106 THR A O 1
ATOM 790 N N . THR A 1 107 ? 5.102 11.749 -12.961 1.00 97.75 107 THR A N 1
ATOM 791 C CA . THR A 1 107 ? 4.198 10.757 -12.356 1.00 97.75 107 THR A CA 1
ATOM 792 C C . THR A 1 107 ? 3.017 10.473 -13.274 1.00 97.75 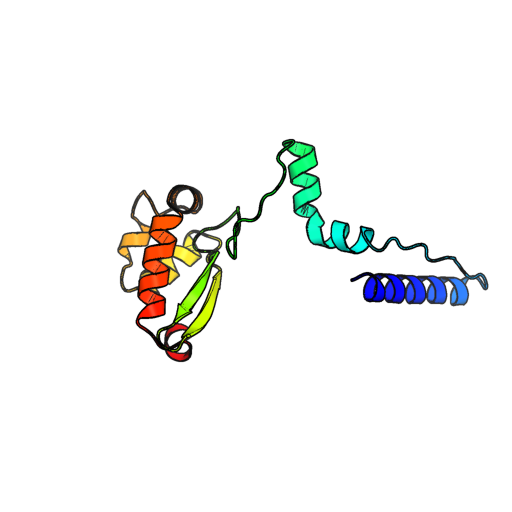107 THR A C 1
ATOM 794 O O . THR A 1 107 ? 2.666 9.315 -13.474 1.00 97.75 107 THR A O 1
ATOM 797 N N . ARG A 1 108 ? 2.446 11.512 -13.897 1.00 97.62 108 ARG A N 1
ATOM 798 C CA . ARG A 1 108 ? 1.351 11.352 -14.858 1.00 97.62 108 ARG A CA 1
ATOM 799 C C . ARG A 1 108 ? 1.771 10.510 -16.064 1.00 97.62 108 ARG A C 1
ATOM 801 O O . ARG A 1 108 ? 1.071 9.562 -16.399 1.00 97.62 108 ARG A O 1
ATOM 808 N N . ALA A 1 109 ? 2.923 10.804 -16.666 1.00 98.00 109 ALA A N 1
ATOM 809 C CA . ALA A 1 109 ? 3.425 10.022 -17.793 1.00 98.00 109 ALA A CA 1
ATOM 810 C C . ALA A 1 109 ? 3.685 8.556 -17.397 1.00 98.00 109 ALA A C 1
ATOM 812 O O . ALA A 1 109 ? 3.291 7.648 -18.126 1.00 98.00 109 ALA A O 1
ATOM 813 N N . ARG A 1 110 ? 4.248 8.307 -16.204 1.00 98.00 110 ARG A N 1
ATOM 814 C CA . ARG A 1 110 ? 4.447 6.944 -15.677 1.00 98.00 110 ARG A CA 1
ATOM 815 C C . ARG A 1 110 ? 3.137 6.212 -15.408 1.00 98.00 110 ARG A C 1
ATOM 817 O O . ARG A 1 110 ? 3.085 5.006 -15.608 1.00 98.00 110 ARG A O 1
ATOM 824 N N . LEU A 1 111 ? 2.085 6.906 -14.974 1.00 97.19 111 LEU A N 1
ATOM 825 C CA . LEU A 1 111 ? 0.755 6.312 -14.810 1.00 97.19 111 LEU A CA 1
ATOM 826 C C . LEU A 1 111 ? 0.147 5.909 -16.160 1.00 97.19 111 LEU A C 1
ATOM 828 O O . LEU A 1 111 ? -0.374 4.801 -16.273 1.00 97.19 111 LEU A O 1
ATOM 832 N N . GLU A 1 112 ? 0.267 6.765 -17.181 1.00 97.81 112 GLU A N 1
ATOM 833 C CA . GLU A 1 112 ? -0.153 6.473 -18.563 1.00 97.81 112 GLU A CA 1
ATOM 834 C C . GLU A 1 112 ? 0.644 5.297 -19.168 1.00 97.81 112 GLU A C 1
ATOM 836 O O . GLU A 1 112 ? 0.101 4.504 -19.934 1.00 97.81 112 GLU A O 1
ATOM 841 N N . HIS A 1 113 ? 1.912 5.137 -18.772 1.00 97.81 113 HIS A N 1
ATOM 842 C CA . HIS A 1 113 ? 2.824 4.084 -19.236 1.00 97.81 113 HIS A CA 1
ATOM 843 C C . HIS A 1 113 ? 3.175 3.074 -18.131 1.00 97.81 113 HIS A C 1
ATOM 845 O O . HIS A 1 113 ? 4.313 2.605 -18.054 1.00 97.81 113 HIS A O 1
ATOM 851 N N . ARG A 1 114 ? 2.205 2.723 -17.273 1.00 97.06 114 ARG A N 1
ATOM 852 C CA . ARG A 1 114 ? 2.432 1.864 -16.097 1.00 97.06 114 ARG A CA 1
ATOM 853 C C . ARG A 1 114 ? 3.166 0.571 -16.432 1.00 97.06 114 ARG A C 1
ATOM 855 O O . ARG A 1 114 ? 4.161 0.264 -15.790 1.00 97.06 114 ARG A O 1
ATOM 862 N N . ALA A 1 115 ? 2.687 -0.157 -17.439 1.00 96.94 115 ALA A N 1
ATOM 863 C CA . ALA A 1 115 ? 3.277 -1.435 -17.831 1.00 96.94 115 ALA A CA 1
ATOM 864 C C . ALA A 1 115 ? 4.765 -1.280 -18.180 1.00 96.94 115 ALA A C 1
ATOM 866 O O . ALA A 1 115 ? 5.593 -2.031 -17.688 1.00 96.94 115 ALA A O 1
ATOM 867 N N . LEU A 1 116 ? 5.120 -0.229 -18.928 1.00 97.81 116 LEU A N 1
ATOM 868 C CA . LEU A 1 116 ? 6.507 0.044 -19.299 1.00 97.81 116 LEU A CA 1
ATOM 869 C C . LEU A 1 116 ? 7.396 0.270 -18.071 1.00 97.81 116 LEU A C 1
ATOM 871 O O . LEU A 1 116 ? 8.491 -0.282 -18.002 1.00 97.81 116 LEU A O 1
ATOM 875 N N . VAL A 1 117 ? 6.965 1.103 -17.118 1.00 97.56 117 VAL A N 1
ATOM 876 C CA . VAL A 1 117 ? 7.794 1.381 -15.938 1.00 97.56 117 VAL A CA 1
ATOM 877 C C . VAL A 1 117 ? 7.854 0.190 -14.985 1.00 97.56 117 VAL A C 1
ATOM 879 O O . VAL A 1 117 ? 8.919 -0.077 -14.431 1.00 97.56 117 VAL A O 1
ATOM 882 N N . ASP A 1 118 ? 6.756 -0.552 -14.842 1.00 97.81 118 ASP A N 1
ATOM 883 C CA . ASP A 1 118 ? 6.717 -1.768 -14.035 1.00 97.81 118 ASP A CA 1
ATOM 884 C C . ASP A 1 118 ? 7.623 -2.852 -14.625 1.00 97.81 118 ASP A C 1
ATOM 886 O O . ASP A 1 118 ? 8.399 -3.431 -13.875 1.00 97.81 118 ASP A O 1
ATOM 890 N N . ASP A 1 119 ? 7.627 -3.062 -15.944 1.00 98.06 119 ASP A N 1
ATOM 891 C CA . ASP A 1 119 ? 8.503 -4.039 -16.604 1.00 98.06 119 ASP A CA 1
ATOM 892 C C . ASP A 1 119 ? 9.989 -3.686 -16.426 1.00 98.06 119 ASP A C 1
ATOM 894 O O . ASP A 1 119 ? 10.821 -4.557 -16.163 1.00 98.06 119 ASP A O 1
ATOM 898 N N . LEU A 1 120 ? 10.342 -2.397 -16.524 1.00 97.88 120 LEU A N 1
ATOM 899 C CA . LEU A 1 120 ? 11.720 -1.930 -16.324 1.00 97.88 120 LEU A CA 1
ATOM 900 C C . LEU A 1 120 ? 12.217 -2.183 -14.898 1.00 97.88 120 LEU A C 1
ATOM 902 O O . LEU A 1 120 ? 13.382 -2.546 -14.711 1.00 97.88 120 LEU A O 1
ATOM 906 N N . VAL A 1 121 ? 11.352 -1.955 -13.908 1.00 97.88 121 VAL A N 1
ATOM 907 C CA . VAL A 1 121 ? 11.672 -2.164 -12.493 1.00 97.88 121 VAL A CA 1
ATOM 908 C C . VAL A 1 121 ? 11.664 -3.654 -12.159 1.00 97.88 121 VAL A C 1
ATOM 910 O O . VAL A 1 121 ? 12.604 -4.124 -11.522 1.00 97.88 121 VAL A O 1
ATOM 913 N N . ALA A 1 122 ? 10.681 -4.410 -12.652 1.00 98.00 122 ALA A N 1
ATOM 914 C CA . ALA A 1 122 ? 10.586 -5.856 -12.484 1.00 98.00 122 ALA A CA 1
ATOM 915 C C . ALA A 1 122 ? 11.828 -6.566 -13.028 1.00 98.00 122 ALA A C 1
ATOM 917 O O . ALA A 1 122 ? 12.418 -7.378 -12.324 1.00 98.00 122 ALA A O 1
ATOM 918 N N . ALA A 1 123 ? 12.274 -6.215 -14.239 1.00 97.88 123 ALA A N 1
ATOM 919 C CA . ALA A 1 123 ? 13.486 -6.781 -14.823 1.00 97.88 123 ALA A CA 1
ATOM 920 C C . ALA A 1 123 ? 14.723 -6.500 -13.956 1.00 97.88 123 ALA A C 1
ATOM 922 O O . ALA A 1 123 ? 15.523 -7.395 -13.701 1.00 97.88 123 ALA A O 1
ATOM 923 N N . TRP A 1 124 ? 14.864 -5.271 -13.449 1.00 97.62 124 TRP A N 1
ATOM 924 C CA . TRP A 1 124 ? 16.001 -4.906 -12.603 1.00 97.62 124 TRP A CA 1
ATOM 925 C C . TRP A 1 124 ? 15.997 -5.645 -11.255 1.00 97.62 124 TRP A C 1
ATOM 927 O O . TRP A 1 124 ? 17.052 -6.109 -10.812 1.00 97.62 124 TRP A O 1
ATOM 937 N N . VAL A 1 125 ? 14.827 -5.781 -10.618 1.00 97.94 125 VAL A N 1
ATOM 938 C CA . VAL A 1 125 ? 14.669 -6.530 -9.360 1.00 97.94 125 VAL A CA 1
ATOM 939 C C . VAL A 1 125 ? 14.898 -8.029 -9.583 1.00 97.94 125 VAL A C 1
ATOM 941 O O . VAL A 1 125 ? 15.632 -8.649 -8.816 1.00 97.94 125 VAL A O 1
ATOM 944 N N . GLY A 1 126 ? 14.353 -8.603 -10.659 1.00 98.00 126 GLY A N 1
ATOM 945 C CA . GLY A 1 126 ? 14.443 -10.034 -10.971 1.00 98.00 126 GLY A CA 1
ATOM 946 C C . GLY A 1 126 ? 15.858 -10.539 -11.281 1.00 98.00 126 GLY A C 1
ATOM 947 O O . GLY A 1 126 ? 16.126 -11.734 -11.199 1.00 98.00 126 GLY A O 1
ATOM 948 N N . GLU A 1 127 ? 16.798 -9.646 -11.589 1.00 97.19 127 GLU A N 1
ATOM 949 C CA . GLU A 1 127 ? 18.217 -9.980 -11.777 1.00 97.19 127 GLU A CA 1
ATOM 950 C C . GLU A 1 127 ? 19.007 -10.093 -10.458 1.00 97.19 127 GLU A C 1
ATOM 952 O O . GLU A 1 127 ? 20.144 -10.580 -10.456 1.00 97.19 127 GLU A O 1
ATOM 957 N N . ARG A 1 128 ? 18.439 -9.631 -9.338 1.00 96.69 128 ARG A N 1
ATOM 958 C CA . ARG A 1 128 ? 19.131 -9.439 -8.053 1.00 96.69 128 ARG A CA 1
ATOM 959 C C . ARG A 1 128 ? 18.514 -10.283 -6.951 1.00 96.69 128 ARG A C 1
ATOM 961 O O . ARG A 1 128 ? 17.325 -10.577 -6.975 1.00 96.69 128 ARG A O 1
ATOM 968 N N . GLU A 1 129 ? 19.317 -10.647 -5.957 1.00 97.88 129 GLU A N 1
ATOM 969 C CA . GLU A 1 129 ? 18.769 -11.134 -4.689 1.00 97.88 129 GLU A CA 1
ATOM 970 C C . GLU A 1 129 ? 18.122 -9.978 -3.933 1.00 97.88 129 GLU A C 1
ATOM 972 O O . GLU A 1 129 ? 18.553 -8.827 -4.057 1.00 97.88 129 GLU A O 1
ATOM 977 N N . ALA A 1 130 ? 17.093 -10.270 -3.134 1.00 96.81 130 ALA A N 1
ATOM 978 C CA . ALA A 1 130 ? 16.355 -9.211 -2.449 1.00 96.81 130 ALA A CA 1
ATOM 979 C C . ALA A 1 130 ? 17.235 -8.337 -1.547 1.00 96.81 130 ALA A C 1
ATOM 981 O O . ALA A 1 130 ? 17.008 -7.135 -1.449 1.00 96.81 130 ALA A O 1
ATOM 982 N N . GLU A 1 131 ? 18.254 -8.919 -0.914 1.00 96.44 131 GLU A N 1
ATOM 983 C CA . GLU A 1 131 ? 19.175 -8.163 -0.067 1.00 96.44 131 GLU A CA 1
ATOM 984 C C . GLU A 1 131 ? 20.048 -7.193 -0.875 1.00 96.44 131 GLU A C 1
ATOM 986 O O . GLU A 1 131 ? 20.260 -6.064 -0.442 1.00 96.44 131 GLU A O 1
ATOM 991 N N . ASP A 1 132 ? 20.501 -7.589 -2.067 1.00 94.19 132 ASP A N 1
ATOM 992 C CA . ASP A 1 132 ? 21.324 -6.735 -2.926 1.00 94.19 132 ASP A CA 1
ATOM 993 C C . ASP A 1 132 ? 20.520 -5.586 -3.536 1.00 94.19 132 ASP A C 1
ATOM 995 O O . ASP A 1 132 ? 21.034 -4.482 -3.679 1.00 94.19 132 ASP A O 1
ATOM 999 N N . ALA A 1 133 ? 19.249 -5.821 -3.868 1.00 92.25 133 ALA A N 1
ATOM 1000 C CA . ALA A 1 133 ? 18.357 -4.787 -4.390 1.00 92.25 133 ALA A CA 1
ATOM 1001 C C . ALA A 1 133 ? 17.923 -3.747 -3.332 1.00 92.25 133 ALA A C 1
ATOM 1003 O O . ALA A 1 133 ? 17.414 -2.689 -3.703 1.00 92.25 133 ALA A O 1
ATOM 1004 N N . LEU A 1 134 ? 18.107 -4.033 -2.036 1.00 91.94 134 LEU A N 1
ATOM 1005 C CA . LEU A 1 134 ? 17.781 -3.132 -0.920 1.00 91.94 134 LEU A CA 1
ATOM 1006 C C . LEU A 1 134 ? 18.970 -2.286 -0.428 1.00 91.94 134 LEU A C 1
ATOM 1008 O O . LEU A 1 134 ? 18.770 -1.422 0.429 1.00 91.94 134 LEU A O 1
ATOM 1012 N N . ARG A 1 135 ? 20.183 -2.548 -0.924 1.00 84.56 135 ARG A N 1
ATOM 1013 C CA . ARG A 1 135 ? 21.404 -1.798 -0.590 1.00 84.56 135 ARG A CA 1
ATOM 1014 C C . ARG A 1 135 ? 21.578 -0.584 -1.498 1.00 84.56 135 ARG A C 1
ATOM 1016 O O . ARG A 1 135 ? 22.006 0.462 -0.961 1.00 84.56 135 ARG A O 1
#

pLDDT: mean 96.01, std 2.84, range [83.94, 98.56]